Protein AF-A0A924CR57-F1 (afdb_monomer_lite)

Secondary structure (DSSP, 8-state):
----SSS-EEE-HHHHHHHHHHS-EEEEETTEEEEEEEEEE-TTSPEEEEEEEEETTEEEEEEE-HHHHHH-

Structure (mmCIF, N/CA/C/O backbone):
data_AF-A0A924CR57-F1
#
_entry.id   AF-A0A924CR57-F1
#
loop_
_atom_site.group_PDB
_atom_site.id
_atom_site.type_symbol
_atom_site.label_atom_id
_atom_site.label_alt_id
_atom_site.label_comp_id
_atom_site.label_asym_id
_atom_site.label_entity_id
_atom_site.label_seq_id
_atom_site.pdbx_PDB_ins_code
_atom_site.Cartn_x
_atom_site.Cartn_y
_atom_site.Cartn_z
_atom_site.occupancy
_atom_site.B_iso_or_equiv
_atom_site.auth_seq_id
_atom_site.auth_comp_id
_atom_site.auth_asym_id
_atom_site.auth_atom_id
_atom_site.pdbx_PDB_model_num
ATOM 1 N N . MET A 1 1 ? 9.869 5.196 9.354 1.00 59.91 1 MET A N 1
ATOM 2 C CA . MET A 1 1 ? 9.509 3.800 9.029 1.00 59.91 1 MET A CA 1
ATOM 3 C C . MET A 1 1 ? 9.671 3.608 7.530 1.00 59.91 1 MET A C 1
ATOM 5 O O . MET A 1 1 ? 9.344 4.538 6.806 1.00 59.91 1 MET A O 1
ATOM 9 N N . ARG A 1 2 ? 10.241 2.492 7.060 1.00 78.56 2 ARG A N 1
ATOM 10 C CA . ARG A 1 2 ? 10.435 2.242 5.622 1.00 78.56 2 ARG A CA 1
ATOM 11 C C . ARG A 1 2 ? 9.478 1.136 5.192 1.00 78.56 2 ARG A C 1
ATOM 13 O O . ARG A 1 2 ? 9.561 0.040 5.731 1.00 78.56 2 ARG A O 1
ATOM 20 N N . ILE A 1 3 ? 8.554 1.453 4.288 1.00 82.25 3 ILE A N 1
ATOM 21 C CA . ILE A 1 3 ? 7.617 0.481 3.716 1.00 82.25 3 ILE A CA 1
ATOM 22 C C . ILE A 1 3 ? 8.380 -0.352 2.689 1.00 82.25 3 ILE A C 1
ATOM 24 O O . ILE A 1 3 ? 9.155 0.192 1.899 1.00 82.25 3 ILE A O 1
ATOM 28 N N . GLU A 1 4 ? 8.187 -1.666 2.723 1.00 88.56 4 GLU A N 1
ATOM 29 C CA . GLU A 1 4 ? 8.921 -2.612 1.887 1.00 88.56 4 GLU A CA 1
ATOM 30 C C . GLU A 1 4 ? 7.974 -3.496 1.071 1.00 88.56 4 GLU A C 1
ATOM 32 O O . GLU A 1 4 ? 6.760 -3.527 1.272 1.00 88.56 4 GLU A O 1
ATOM 37 N N . GLU A 1 5 ? 8.554 -4.217 0.118 1.00 88.88 5 GLU A N 1
ATOM 38 C CA . GLU A 1 5 ? 7.833 -5.127 -0.774 1.00 88.88 5 GLU A CA 1
ATOM 39 C C . GLU A 1 5 ? 7.537 -6.480 -0.140 1.00 88.88 5 GLU A C 1
ATOM 41 O O . GLU A 1 5 ? 6.653 -7.190 -0.603 1.00 88.88 5 GLU A O 1
ATOM 46 N N . SER A 1 6 ? 8.294 -6.897 0.873 1.00 87.69 6 SER A N 1
ATOM 47 C CA . SER A 1 6 ? 8.270 -8.276 1.374 1.00 87.69 6 SER A CA 1
ATOM 48 C C . SER A 1 6 ? 7.177 -8.544 2.406 1.00 87.69 6 SER A C 1
ATOM 50 O O . SER A 1 6 ? 6.785 -9.697 2.575 1.00 87.69 6 SER A O 1
ATOM 52 N N . ALA A 1 7 ? 6.675 -7.512 3.086 1.00 90.62 7 ALA A N 1
ATOM 53 C CA . ALA A 1 7 ? 5.750 -7.665 4.201 1.00 90.62 7 ALA A CA 1
ATOM 54 C C . ALA A 1 7 ? 4.767 -6.496 4.295 1.00 90.62 7 ALA A C 1
ATOM 56 O O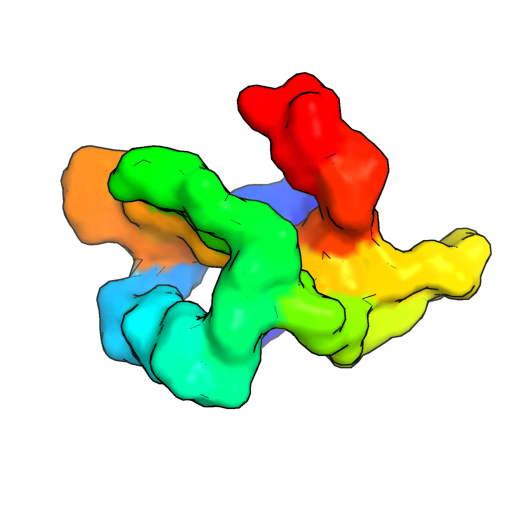 . ALA A 1 7 ? 5.080 -5.374 3.902 1.00 90.62 7 ALA A O 1
ATOM 57 N N . TRP A 1 8 ? 3.589 -6.781 4.852 1.00 94.31 8 TRP A N 1
ATOM 58 C CA . TRP A 1 8 ? 2.699 -5.750 5.371 1.00 94.31 8 TRP A CA 1
ATOM 59 C C . TRP A 1 8 ? 3.292 -5.201 6.657 1.00 94.31 8 TRP A C 1
ATOM 61 O O . TRP A 1 8 ? 3.707 -5.969 7.526 1.00 94.31 8 TRP A O 1
ATOM 71 N N . LEU A 1 9 ? 3.365 -3.881 6.748 1.00 95.31 9 LEU A N 1
ATOM 72 C CA . LEU A 1 9 ? 3.872 -3.196 7.919 1.00 95.31 9 LEU A CA 1
ATOM 73 C C . LEU A 1 9 ? 2.791 -2.274 8.460 1.00 95.31 9 LEU A C 1
ATOM 75 O O . LEU A 1 9 ? 2.185 -1.524 7.697 1.00 95.31 9 LEU A O 1
ATOM 79 N N . GLU A 1 10 ? 2.572 -2.331 9.768 1.00 96.06 10 GLU A N 1
ATOM 80 C CA . GLU A 1 10 ? 1.621 -1.461 10.451 1.00 96.06 10 GLU A CA 1
ATOM 81 C C . GLU A 1 10 ? 2.028 0.008 10.296 1.00 96.06 10 GLU A C 1
ATOM 83 O O . GLU A 1 10 ? 3.181 0.374 10.512 1.00 96.06 10 GLU A O 1
ATOM 88 N N . ILE A 1 11 ? 1.087 0.859 9.913 1.00 95.50 11 ILE A N 1
ATOM 89 C CA . ILE A 1 11 ? 1.263 2.305 9.808 1.00 95.50 11 ILE A CA 1
ATOM 90 C C . ILE A 1 11 ? 0.236 3.000 10.696 1.00 95.50 11 ILE A C 1
ATOM 92 O O . ILE A 1 11 ? -0.757 2.406 11.107 1.00 95.50 11 ILE A O 1
ATOM 96 N N . SER A 1 12 ? 0.457 4.279 10.997 1.00 95.69 12 SER A N 1
ATOM 97 C CA . SER A 1 12 ? -0.572 5.052 11.686 1.00 95.69 12 SER A CA 1
ATOM 98 C C . SER A 1 12 ? -1.776 5.289 10.773 1.00 95.69 12 SER A C 1
ATOM 100 O O . SER A 1 12 ? -1.630 5.459 9.561 1.00 95.69 12 SER A O 1
ATOM 102 N N . GLU A 1 13 ? -2.956 5.385 11.382 1.00 95.56 13 GLU A N 1
ATOM 103 C CA . GLU A 1 13 ? -4.192 5.827 10.724 1.00 95.56 13 GLU A CA 1
ATOM 104 C C . GLU A 1 13 ? -3.981 7.137 9.953 1.00 95.56 13 GLU A C 1
ATOM 106 O O . GLU A 1 13 ? -4.331 7.246 8.781 1.00 95.56 13 GLU A O 1
ATOM 111 N N . ASN A 1 14 ? -3.306 8.108 10.578 1.00 95.50 14 ASN A N 1
ATOM 112 C CA . ASN A 1 14 ? -3.003 9.387 9.943 1.00 95.50 14 ASN A CA 1
ATOM 113 C C . ASN A 1 14 ? -2.192 9.210 8.650 1.00 95.50 14 ASN A C 1
ATOM 115 O O . ASN A 1 14 ? -2.524 9.813 7.639 1.00 95.50 14 ASN A O 1
ATOM 119 N N . HIS A 1 15 ? -1.182 8.334 8.645 1.00 92.44 15 HIS A N 1
ATOM 120 C CA . HIS A 1 15 ? -0.385 8.084 7.443 1.00 92.44 15 HIS A CA 1
ATOM 121 C C . HIS A 1 15 ? -1.201 7.406 6.332 1.00 92.44 15 HIS A C 1
ATOM 123 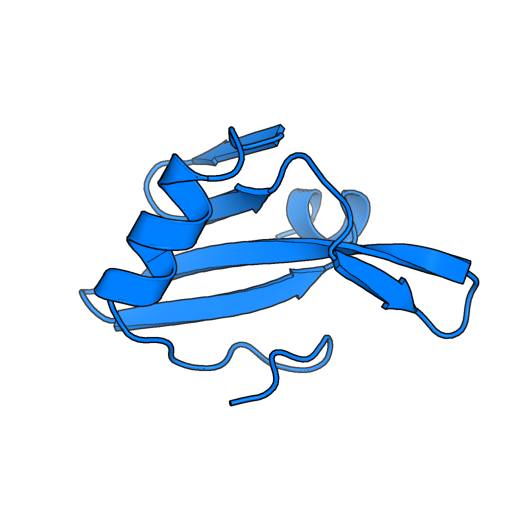O O . HIS A 1 15 ? -1.014 7.704 5.154 1.00 92.44 15 HIS A O 1
ATOM 129 N N . TYR A 1 16 ? -2.123 6.509 6.694 1.00 93.44 16 TYR A N 1
ATOM 130 C CA . TYR A 1 16 ? -3.033 5.878 5.738 1.00 93.44 16 TYR A CA 1
ATOM 131 C C . TYR A 1 16 ? -3.918 6.922 5.042 1.00 93.44 16 TYR A C 1
ATOM 133 O O . TYR A 1 16 ? -4.00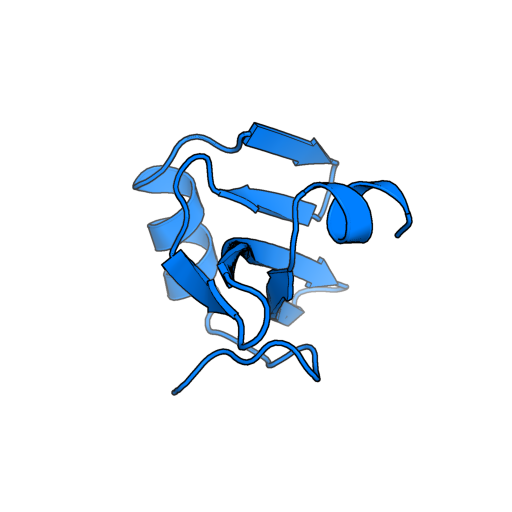4 6.934 3.812 1.00 93.44 16 TYR A O 1
ATOM 141 N N . HIS A 1 17 ? -4.531 7.820 5.818 1.00 92.25 17 HIS A N 1
ATOM 142 C CA . HIS A 1 17 ? -5.400 8.868 5.286 1.00 92.25 17 HIS A CA 1
ATOM 143 C C . HIS A 1 17 ? -4.632 9.935 4.506 1.00 92.25 17 HIS A C 1
ATOM 145 O O . HIS A 1 17 ? -5.059 10.287 3.412 1.00 92.25 17 HIS A O 1
ATOM 151 N N . GLU A 1 18 ? -3.464 10.367 4.988 1.00 92.56 18 GLU A N 1
ATOM 152 C CA . GLU A 1 18 ? -2.583 11.288 4.258 1.00 92.56 18 GLU A CA 1
ATOM 153 C C . GLU A 1 18 ? -2.269 10.759 2.853 1.00 92.56 18 GLU A C 1
ATOM 155 O O . GLU A 1 18 ? -2.383 11.485 1.868 1.00 92.56 18 GLU A O 1
ATOM 160 N N . MET A 1 19 ? -1.910 9.477 2.737 1.00 91.38 19 MET A N 1
ATOM 161 C CA . MET A 1 19 ? -1.603 8.868 1.441 1.00 91.38 19 MET A CA 1
ATOM 162 C C . MET A 1 19 ? -2.832 8.765 0.534 1.00 91.38 19 MET A C 1
ATOM 164 O O . MET A 1 19 ? -2.711 8.974 -0.674 1.00 91.38 19 MET A O 1
ATOM 168 N N . LEU A 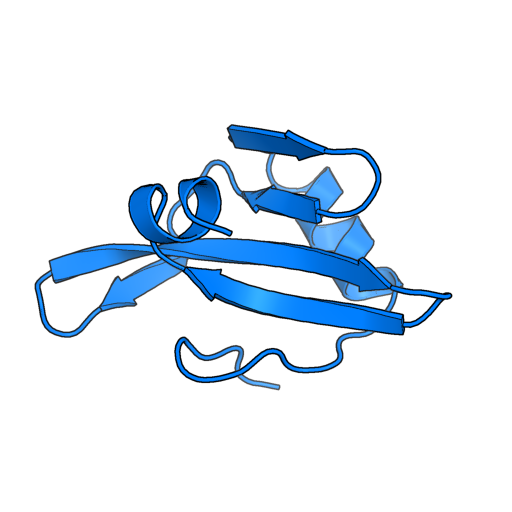1 20 ? -3.999 8.461 1.106 1.00 89.38 20 LEU A N 1
ATOM 169 C CA . LEU A 1 20 ? -5.264 8.378 0.375 1.00 89.38 20 LEU A CA 1
ATOM 170 C C . LEU A 1 20 ? -5.743 9.753 -0.130 1.00 89.38 20 LEU A C 1
ATOM 172 O O . LEU A 1 20 ? -6.373 9.831 -1.182 1.00 89.38 20 LEU A O 1
ATOM 176 N N . GLU A 1 21 ? -5.446 10.826 0.605 1.00 88.75 21 GLU A N 1
ATOM 177 C CA . GLU A 1 21 ? -5.805 12.204 0.250 1.00 88.75 21 GLU A CA 1
ATOM 178 C C . GLU A 1 21 ? -4.810 12.849 -0.723 1.00 88.75 21 GLU A C 1
ATOM 180 O O . GLU A 1 21 ? -5.215 13.613 -1.600 1.00 88.75 21 GLU A O 1
ATOM 185 N N . MET A 1 22 ? -3.513 12.547 -0.593 1.00 90.06 22 MET A N 1
ATOM 186 C CA . MET A 1 22 ? -2.473 13.109 -1.463 1.00 90.06 22 MET A CA 1
ATOM 187 C C . MET A 1 22 ? -2.531 12.557 -2.886 1.00 90.06 22 MET A C 1
ATOM 189 O O . MET A 1 22 ? -2.293 13.297 -3.840 1.00 90.06 22 MET A O 1
ATOM 193 N N . LEU A 1 23 ? -2.801 11.259 -3.033 1.00 85.62 23 LEU A N 1
ATOM 194 C CA . LEU A 1 23 ? -2.789 10.576 -4.321 1.00 85.62 23 LEU A CA 1
ATOM 195 C C . LEU A 1 23 ? -4.117 9.846 -4.516 1.00 85.62 23 LEU A C 1
ATOM 197 O O . LEU A 1 23 ? -4.410 8.928 -3.745 1.00 85.62 23 LEU A O 1
ATOM 201 N N . PRO A 1 24 ? -4.910 10.185 -5.551 1.00 87.56 24 PRO A N 1
ATOM 202 C CA . PRO A 1 24 ? -6.141 9.457 -5.808 1.00 87.56 24 PRO A CA 1
ATOM 203 C C . PRO A 1 24 ? -5.820 7.969 -6.027 1.00 87.56 24 PRO A C 1
ATOM 205 O O . PRO A 1 24 ? -4.839 7.634 -6.695 1.00 87.56 24 PRO A O 1
ATOM 208 N N . PRO A 1 25 ? -6.615 7.039 -5.482 1.00 93.06 25 PRO A N 1
ATOM 209 C CA . PRO A 1 25 ? -6.326 5.625 -5.641 1.00 93.06 25 PRO A CA 1
ATOM 210 C C . PRO A 1 25 ? -6.558 5.174 -7.092 1.00 93.06 25 PRO A C 1
ATOM 212 O O . PRO A 1 25 ? -7.612 5.425 -7.675 1.00 93.06 25 PRO A O 1
ATOM 215 N N . LEU A 1 26 ? -5.591 4.444 -7.660 1.00 93.00 26 LEU A N 1
ATOM 216 C CA . LEU A 1 26 ? -5.715 3.754 -8.956 1.00 93.00 26 LEU A CA 1
ATOM 217 C C . LEU A 1 26 ? -6.826 2.698 -8.908 1.00 93.00 26 LEU A C 1
ATOM 219 O O . LEU A 1 26 ? -7.531 2.455 -9.887 1.00 93.00 26 LEU A O 1
ATOM 223 N N . HIS A 1 27 ? -6.955 2.053 -7.752 1.00 93.75 27 HIS A N 1
ATOM 224 C CA . HIS A 1 27 ? -8.027 1.130 -7.436 1.00 93.75 27 HIS A CA 1
ATOM 225 C C . HIS A 1 27 ? -8.277 1.150 -5.929 1.00 93.75 27 HIS A C 1
ATOM 227 O O . HIS A 1 27 ? -7.337 1.235 -5.134 1.00 93.75 27 HIS A O 1
ATOM 233 N N . MET A 1 28 ? -9.543 1.036 -5.539 1.00 92.38 28 MET A N 1
ATOM 234 C CA . MET A 1 28 ? -9.965 0.993 -4.146 1.00 92.38 28 MET A CA 1
ATOM 235 C C . MET A 1 28 ? -11.061 -0.056 -3.973 1.00 92.38 28 MET A C 1
ATOM 237 O O . MET A 1 28 ? -11.973 -0.174 -4.787 1.00 92.38 28 MET A O 1
ATOM 241 N N . THR A 1 29 ? -10.954 -0.818 -2.895 1.00 87.50 29 THR A N 1
ATOM 242 C CA . THR A 1 29 ? -11.989 -1.720 -2.377 1.00 87.50 29 THR A CA 1
ATOM 243 C C . THR A 1 29 ? -12.374 -1.263 -0.971 1.00 87.50 29 THR A C 1
ATOM 245 O O . THR A 1 29 ? -11.757 -0.335 -0.450 1.00 87.50 29 THR A O 1
ATOM 248 N N . ASN A 1 30 ? -13.350 -1.920 -0.336 1.00 81.25 30 ASN A N 1
ATOM 249 C CA . ASN A 1 30 ? -13.871 -1.516 0.978 1.00 81.25 30 ASN A CA 1
ATOM 250 C C . ASN A 1 30 ? -12.805 -1.337 2.073 1.00 81.25 30 ASN A C 1
ATOM 252 O O . ASN A 1 30 ? -13.066 -0.611 3.023 1.00 81.25 30 ASN A O 1
ATOM 256 N N . SER A 1 31 ? -11.634 -1.969 1.958 1.00 87.94 31 SER A N 1
ATOM 257 C CA . SER A 1 31 ? -10.592 -1.890 2.987 1.00 87.94 31 SER A CA 1
ATOM 258 C C . SER A 1 31 ? -9.158 -1.875 2.448 1.00 87.94 31 SER A C 1
ATOM 260 O O . SER A 1 31 ? -8.212 -2.111 3.192 1.00 87.94 31 SER A O 1
ATOM 262 N N . LYS A 1 32 ? -8.962 -1.645 1.144 1.00 94.06 32 LYS A N 1
ATOM 263 C CA . LYS A 1 32 ? -7.633 -1.682 0.509 1.00 94.06 32 LYS A CA 1
ATOM 264 C C . LYS A 1 32 ? -7.583 -0.769 -0.709 1.00 94.06 32 LYS A C 1
ATOM 266 O O . LYS A 1 32 ? -8.457 -0.868 -1.574 1.00 94.06 32 LYS A O 1
ATOM 271 N N . PHE A 1 33 ? -6.522 0.019 -0.851 1.00 95.38 33 PHE A N 1
ATOM 272 C CA . PHE A 1 33 ? -6.281 0.869 -2.018 1.00 95.38 33 PHE A CA 1
ATOM 273 C C . PHE A 1 33 ? -4.838 0.777 -2.519 1.00 95.38 33 PHE A C 1
ATOM 275 O O . PHE A 1 33 ? -3.942 0.391 -1.774 1.00 95.38 33 PHE A O 1
ATOM 282 N N . ILE A 1 34 ? -4.623 1.136 -3.782 1.00 96.19 34 ILE A N 1
ATOM 283 C CA . ILE A 1 34 ? -3.299 1.318 -4.396 1.00 96.19 34 ILE A CA 1
ATOM 284 C C . ILE A 1 34 ? -3.181 2.754 -4.912 1.00 96.19 34 ILE A C 1
ATOM 286 O O . ILE A 1 34 ? -4.105 3.241 -5.567 1.00 96.19 34 ILE A O 1
ATOM 290 N N . SER A 1 35 ? -2.078 3.438 -4.599 1.00 95.81 35 SER A N 1
ATOM 291 C CA . SER A 1 35 ? -1.823 4.824 -5.019 1.00 95.81 35 SER A CA 1
ATOM 292 C C . SER A 1 35 ? -1.760 4.954 -6.540 1.00 95.81 35 SER A C 1
ATOM 294 O O . SER A 1 35 ? -1.380 4.003 -7.222 1.00 95.81 35 SER A O 1
ATOM 296 N N . SER A 1 36 ? -2.092 6.129 -7.086 1.00 94.00 36 SER A N 1
ATOM 297 C CA . SER A 1 36 ? -1.993 6.377 -8.531 1.00 94.00 36 SER A CA 1
ATOM 298 C C . SER A 1 36 ? -0.571 6.479 -9.063 1.00 94.00 36 SER A C 1
ATOM 300 O O . SER A 1 36 ? -0.329 6.200 -10.238 1.00 94.00 36 SER A O 1
ATOM 302 N N . GLU A 1 37 ? 0.366 6.881 -8.210 1.00 93.44 37 GLU A N 1
ATOM 303 C CA . GLU A 1 37 ? 1.748 7.137 -8.599 1.00 93.44 37 GLU A CA 1
ATOM 304 C C . GLU A 1 37 ? 2.710 6.092 -8.024 1.00 93.44 37 GLU A C 1
ATOM 306 O O . GLU A 1 37 ? 2.496 5.604 -6.902 1.00 93.44 37 GLU A O 1
ATOM 311 N N . PRO A 1 38 ? 3.758 5.729 -8.790 1.00 94.19 38 PRO A N 1
ATOM 312 C CA . PRO A 1 38 ? 4.787 4.817 -8.326 1.00 94.19 38 PRO A CA 1
ATOM 313 C C . PRO A 1 38 ? 5.638 5.485 -7.244 1.00 94.19 38 PRO A C 1
ATOM 315 O O . PRO A 1 38 ? 6.119 6.603 -7.399 1.00 94.19 38 PRO A O 1
ATOM 318 N N . TYR A 1 39 ? 5.866 4.758 -6.157 1.00 91.81 39 TYR A N 1
ATOM 319 C CA . TYR A 1 39 ? 6.717 5.182 -5.054 1.00 91.81 39 TYR A CA 1
ATOM 320 C C . TYR A 1 39 ? 8.205 5.002 -5.386 1.00 91.81 39 TYR A C 1
ATOM 322 O O . TYR A 1 39 ? 9.030 5.857 -5.069 1.00 91.81 39 TYR A O 1
ATOM 330 N N . ARG A 1 40 ? 8.568 3.866 -6.003 1.00 93.94 40 ARG A N 1
ATOM 331 C CA . ARG A 1 40 ? 9.932 3.558 -6.473 1.00 93.94 40 ARG A CA 1
ATOM 332 C C . ARG A 1 40 ? 9.925 2.419 -7.498 1.00 93.94 40 ARG A C 1
ATOM 334 O O . ARG A 1 40 ? 8.906 1.757 -7.675 1.00 93.94 40 ARG A O 1
ATOM 341 N N . LEU A 1 41 ? 11.079 2.151 -8.106 1.00 95.44 41 LEU A N 1
ATOM 342 C CA . LEU A 1 41 ? 11.318 0.937 -8.891 1.00 95.44 41 LEU A CA 1
ATOM 343 C C . LEU A 1 41 ? 11.835 -0.204 -8.001 1.00 95.44 41 LEU A C 1
ATOM 345 O O . LEU A 1 41 ? 12.567 0.043 -7.035 1.00 95.44 41 LEU A O 1
ATOM 349 N N . ASN A 1 42 ? 11.459 -1.443 -8.319 1.00 92.81 42 ASN A N 1
ATOM 350 C CA . ASN A 1 42 ? 12.070 -2.642 -7.739 1.00 92.81 42 ASN A CA 1
ATOM 351 C C . ASN A 1 42 ? 13.387 -3.006 -8.465 1.00 92.81 42 ASN A C 1
ATOM 353 O O . ASN A 1 42 ? 13.829 -2.320 -9.384 1.00 92.81 42 ASN A O 1
ATOM 357 N N . LYS A 1 43 ? 14.026 -4.116 -8.070 1.00 92.69 43 LYS A N 1
ATOM 358 C CA . LYS A 1 43 ? 15.281 -4.606 -8.685 1.00 92.69 43 LYS A CA 1
ATOM 359 C C . LYS A 1 43 ? 15.157 -5.073 -10.147 1.00 92.69 43 LYS A C 1
ATOM 361 O O . LYS A 1 43 ? 16.177 -5.347 -10.769 1.00 92.69 43 LYS A O 1
ATOM 366 N N . ASN A 1 44 ? 13.933 -5.233 -10.645 1.00 94.06 44 ASN A N 1
ATOM 367 C CA . ASN A 1 44 ? 13.612 -5.643 -12.010 1.00 94.06 44 ASN A CA 1
ATOM 368 C C . ASN A 1 44 ? 13.114 -4.453 -12.858 1.00 94.06 44 ASN A C 1
ATOM 370 O O . ASN A 1 44 ? 12.522 -4.679 -13.909 1.00 94.06 44 ASN A O 1
ATOM 374 N N . ASP A 1 45 ? 13.296 -3.211 -12.388 1.00 95.06 45 ASP A N 1
ATOM 375 C CA . ASP A 1 45 ? 12.782 -1.983 -13.013 1.00 95.06 45 ASP A CA 1
ATOM 376 C C . ASP A 1 45 ? 11.244 -1.917 -13.129 1.00 95.06 45 ASP A C 1
ATOM 378 O O . ASP A 1 45 ? 10.693 -1.209 -13.974 1.00 95.06 45 ASP A O 1
ATOM 382 N N . GLU A 1 46 ? 10.518 -2.617 -12.252 1.00 96.38 46 GLU A N 1
ATOM 383 C CA . GLU A 1 46 ? 9.058 -2.538 -12.183 1.00 96.38 46 GLU A CA 1
ATOM 384 C C . GLU A 1 46 ? 8.608 -1.460 -11.193 1.00 96.38 46 GLU A C 1
ATOM 386 O O . GLU A 1 46 ? 9.164 -1.311 -10.101 1.00 96.38 46 GLU A O 1
ATOM 391 N N . ASN A 1 47 ? 7.548 -0.738 -11.556 1.00 96.94 47 ASN A N 1
ATOM 392 C CA . ASN A 1 47 ? 6.924 0.256 -10.692 1.00 96.94 47 ASN A CA 1
ATOM 393 C C . ASN A 1 47 ? 6.281 -0.397 -9.463 1.00 96.94 47 ASN A C 1
ATOM 395 O O . ASN A 1 47 ? 5.382 -1.235 -9.581 1.00 96.94 47 ASN A O 1
ATOM 399 N N . LEU A 1 48 ? 6.692 0.063 -8.286 1.00 96.56 48 LEU A N 1
ATOM 400 C CA . LEU A 1 48 ? 6.068 -0.259 -7.013 1.00 96.56 48 LEU A CA 1
ATOM 401 C C . LEU A 1 48 ? 5.232 0.909 -6.534 1.00 96.56 48 LEU A C 1
ATOM 403 O O . LEU A 1 48 ? 5.690 2.049 -6.508 1.00 96.56 48 LEU A O 1
ATOM 407 N N . TYR A 1 49 ? 4.036 0.597 -6.075 1.00 96.12 49 TYR A N 1
ATOM 408 C CA . TYR A 1 49 ? 3.050 1.557 -5.617 1.00 96.12 49 TYR A CA 1
ATOM 409 C C . TYR A 1 49 ? 2.825 1.376 -4.125 1.00 96.12 49 TYR A C 1
ATOM 411 O O . TYR A 1 49 ? 3.005 0.279 -3.586 1.00 96.12 49 TYR A O 1
ATOM 419 N N . PHE A 1 50 ? 2.411 2.450 -3.462 1.00 95.88 50 PHE A N 1
ATOM 420 C CA . PHE A 1 50 ? 1.937 2.352 -2.094 1.00 95.88 50 PHE A CA 1
ATOM 421 C C . PHE A 1 50 ? 0.591 1.630 -2.100 1.00 95.88 50 PHE A C 1
ATOM 423 O O . PHE A 1 50 ? -0.343 2.045 -2.788 1.00 95.88 50 PHE A O 1
ATOM 430 N N . VAL A 1 51 ? 0.487 0.558 -1.323 1.00 96.31 51 VAL A N 1
ATOM 431 C CA . VAL A 1 51 ? -0.777 -0.125 -1.069 1.00 96.31 51 VAL A CA 1
ATOM 432 C C . VAL A 1 51 ? -1.085 -0.009 0.407 1.00 96.31 51 VAL A C 1
ATOM 434 O O . VAL A 1 51 ? -0.328 -0.524 1.225 1.00 96.31 51 VAL A O 1
ATOM 437 N N . GLY A 1 52 ? -2.195 0.647 0.731 1.00 95.56 52 GLY A N 1
ATOM 438 C CA . GLY A 1 52 ? -2.729 0.719 2.085 1.00 95.56 52 GLY A CA 1
ATOM 439 C C . GLY A 1 52 ? -3.883 -0.261 2.255 1.00 95.56 52 GLY A C 1
ATOM 440 O O . GLY A 1 52 ? -4.681 -0.449 1.332 1.00 95.56 52 GLY A O 1
ATOM 441 N N . ARG A 1 53 ? -4.001 -0.865 3.437 1.00 95.81 53 ARG A N 1
ATOM 442 C CA . ARG A 1 53 ? -5.197 -1.603 3.849 1.00 95.81 53 ARG A CA 1
ATOM 443 C C . ARG A 1 53 ? -5.561 -1.343 5.304 1.00 95.81 53 ARG A C 1
ATOM 445 O O . ARG A 1 53 ? -4.691 -1.051 6.117 1.00 95.81 53 ARG A O 1
ATOM 452 N N . GLU A 1 54 ? -6.837 -1.505 5.608 1.00 95.62 54 GLU A N 1
ATOM 453 C CA . GLU A 1 54 ? -7.392 -1.489 6.957 1.00 95.62 54 GLU A CA 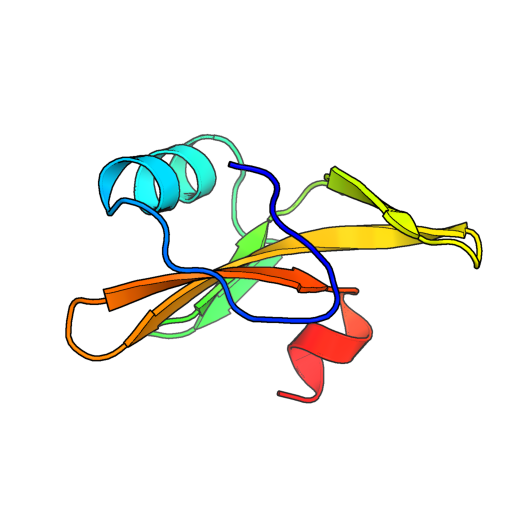1
ATOM 454 C C . GLU A 1 54 ? -7.950 -2.883 7.274 1.00 95.62 54 GLU A C 1
ATOM 456 O O . GLU A 1 54 ? -8.649 -3.497 6.465 1.00 95.62 54 GLU A O 1
ATOM 461 N N . ILE A 1 55 ? -7.567 -3.439 8.421 1.00 94.38 55 ILE A N 1
ATOM 462 C CA . ILE A 1 55 ? -8.048 -4.733 8.905 1.00 94.38 55 ILE A CA 1
ATOM 463 C C . ILE A 1 55 ? -8.370 -4.589 10.386 1.00 94.38 55 ILE A C 1
ATOM 465 O O . ILE A 1 55 ? -7.465 -4.525 11.212 1.00 94.38 55 ILE A O 1
ATOM 469 N N . LEU A 1 56 ? -9.662 -4.605 10.723 1.00 93.06 56 LEU A N 1
ATOM 470 C CA . LEU A 1 56 ? -10.147 -4.603 12.109 1.00 93.06 56 LEU A CA 1
ATOM 471 C C . LEU A 1 56 ? -9.578 -3.434 12.943 1.00 93.06 56 LEU A C 1
ATOM 473 O O . LEU A 1 56 ? -9.259 -3.609 14.118 1.00 93.06 56 LEU A O 1
ATOM 477 N N . GLY A 1 57 ? -9.442 -2.251 12.338 1.00 92.81 57 GLY A N 1
ATOM 478 C CA . GLY A 1 57 ? -8.877 -1.056 12.972 1.00 92.81 57 GLY A CA 1
ATOM 479 C C . GLY A 1 57 ? -7.347 -0.972 12.959 1.00 92.81 57 GLY A C 1
ATOM 480 O O . GLY A 1 57 ? -6.792 0.003 13.462 1.00 92.81 57 GLY A O 1
ATOM 481 N N . THR A 1 58 ? -6.651 -1.956 12.384 1.00 96.19 58 THR A N 1
ATOM 482 C CA . THR A 1 58 ? -5.209 -1.885 12.124 1.00 96.19 58 THR A CA 1
ATOM 483 C C . THR A 1 58 ? -4.965 -1.415 10.695 1.00 96.19 58 THR A C 1
ATOM 485 O O . THR A 1 58 ? -5.493 -1.992 9.743 1.00 96.19 58 THR A O 1
ATOM 488 N N . PHE A 1 59 ? -4.136 -0.386 10.538 1.00 96.62 59 PHE A N 1
ATOM 489 C CA . PHE A 1 59 ? -3.743 0.147 9.238 1.00 96.62 59 PHE A CA 1
ATOM 490 C C . PHE A 1 59 ? -2.384 -0.412 8.858 1.00 96.62 59 PHE A C 1
ATOM 492 O O . PHE A 1 59 ? -1.433 -0.350 9.631 1.00 96.62 59 PHE A O 1
ATOM 499 N N . GLU A 1 60 ? -2.272 -0.955 7.656 1.00 96.88 60 GLU A N 1
ATOM 500 C CA . GLU A 1 60 ? -1.037 -1.548 7.167 1.00 96.88 60 GLU A CA 1
ATOM 501 C C . GLU A 1 60 ? -0.728 -1.044 5.767 1.00 96.88 60 GLU A C 1
ATOM 503 O O . GLU A 1 60 ? -1.626 -0.731 4.981 1.00 96.88 60 GLU A O 1
ATOM 508 N N . ALA A 1 61 ? 0.555 -1.018 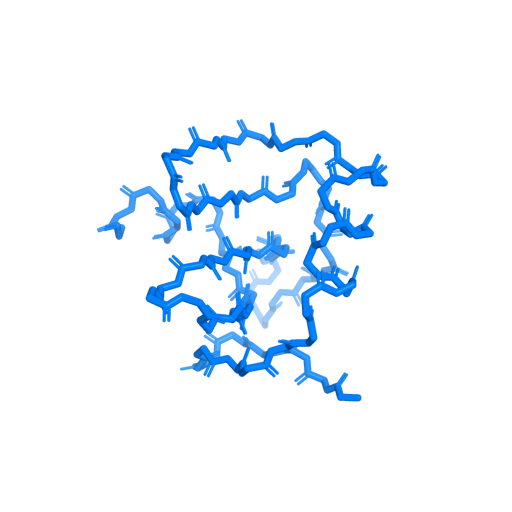5.427 1.00 96.44 61 ALA A N 1
ATOM 509 C CA . ALA A 1 61 ? 1.000 -0.711 4.085 1.00 96.44 61 ALA A CA 1
ATOM 510 C C . ALA A 1 61 ? 2.068 -1.677 3.582 1.00 96.44 61 ALA A C 1
ATOM 512 O O . ALA A 1 61 ? 2.829 -2.275 4.349 1.00 96.44 61 ALA A O 1
ATOM 513 N N . ARG A 1 62 ? 2.120 -1.812 2.259 1.00 96.19 62 ARG A N 1
ATOM 514 C CA . ARG A 1 62 ? 3.113 -2.601 1.531 1.00 96.19 62 ARG A CA 1
ATOM 515 C C . ARG A 1 62 ? 3.381 -1.959 0.175 1.00 96.19 62 ARG A C 1
ATOM 517 O O . ARG A 1 62 ? 2.487 -1.363 -0.420 1.00 96.19 62 ARG A O 1
ATOM 524 N N . LEU A 1 63 ? 4.604 -2.106 -0.329 1.00 96.25 63 LEU A N 1
ATOM 525 C CA . LEU A 1 63 ? 4.909 -1.776 -1.720 1.00 96.25 63 LEU A CA 1
ATOM 526 C C . LEU A 1 63 ? 4.564 -2.959 -2.627 1.00 96.25 63 LEU A C 1
ATOM 528 O O . LEU A 1 63 ? 5.021 -4.076 -2.389 1.00 96.25 63 LEU A O 1
ATOM 532 N N . MET A 1 64 ? 3.755 -2.729 -3.659 1.00 95.38 64 MET A N 1
ATOM 533 C CA . MET A 1 64 ? 3.335 -3.782 -4.591 1.00 95.38 64 MET A CA 1
ATOM 534 C C . MET A 1 64 ? 3.296 -3.262 -6.024 1.00 95.38 64 MET A C 1
ATOM 536 O O . MET A 1 64 ? 3.058 -2.075 -6.255 1.00 95.38 64 MET A O 1
ATOM 540 N N . THR A 1 65 ? 3.473 -4.153 -6.999 1.00 95.69 65 THR A N 1
ATOM 541 C CA . THR A 1 65 ? 3.116 -3.834 -8.384 1.00 95.69 65 THR A CA 1
ATOM 542 C C . THR A 1 65 ? 1.590 -3.820 -8.543 1.00 95.69 65 THR A C 1
ATOM 544 O O . THR A 1 65 ? 0.851 -4.421 -7.755 1.00 95.69 65 THR A O 1
ATOM 547 N N . VAL A 1 66 ? 1.086 -3.178 -9.602 1.00 93.94 66 VAL A N 1
ATOM 548 C CA . VAL A 1 66 ? -0.351 -3.224 -9.943 1.00 93.94 66 VAL A CA 1
ATOM 549 C C . VAL A 1 66 ? -0.819 -4.661 -10.204 1.00 93.94 66 VAL A C 1
ATOM 551 O O . VAL A 1 66 ? -1.959 -5.005 -9.893 1.00 93.94 66 VAL A O 1
ATOM 554 N N . ASN A 1 67 ? 0.052 -5.505 -10.764 1.00 92.56 67 ASN A N 1
ATOM 555 C CA . ASN A 1 67 ? -0.260 -6.907 -11.029 1.00 92.56 67 ASN A CA 1
ATOM 556 C C . ASN A 1 67 ? -0.416 -7.691 -9.724 1.00 92.56 67 ASN A C 1
ATOM 558 O O . ASN A 1 67 ? -1.431 -8.362 -9.551 1.00 92.56 67 ASN A O 1
ATOM 562 N N . ASP A 1 68 ? 0.518 -7.536 -8.783 1.00 92.31 68 ASP A N 1
ATOM 563 C CA . ASP A 1 68 ? 0.439 -8.193 -7.474 1.00 92.31 68 ASP A CA 1
ATOM 564 C C . ASP A 1 68 ? -0.806 -7.751 -6.705 1.00 92.31 68 ASP A C 1
ATOM 566 O O . ASP A 1 68 ? -1.484 -8.567 -6.087 1.00 92.31 68 ASP A O 1
ATOM 570 N N . TYR A 1 69 ? -1.145 -6.459 -6.766 1.00 91.62 69 TYR A N 1
ATOM 571 C CA . TYR A 1 69 ? -2.327 -5.921 -6.095 1.00 91.62 69 TYR A CA 1
ATOM 572 C C . TYR A 1 69 ? -3.624 -6.592 -6.562 1.00 91.62 69 TYR A C 1
ATOM 574 O O . TYR A 1 69 ? -4.508 -6.833 -5.741 1.00 91.62 69 TYR A O 1
ATOM 582 N N . LYS A 1 70 ? -3.734 -6.882 -7.866 1.00 86.31 70 LYS A N 1
ATOM 583 C CA . LYS A 1 70 ? -4.921 -7.494 -8.487 1.00 86.31 70 LYS A CA 1
ATOM 584 C C . LYS A 1 70 ? -5.046 -8.995 -8.225 1.00 86.31 70 LYS A C 1
ATOM 586 O O . LYS A 1 70 ? -6.138 -9.529 -8.381 1.00 86.31 70 LYS A O 1
ATOM 591 N N . MET A 1 71 ? -3.952 -9.673 -7.878 1.00 83.56 71 MET A N 1
ATOM 592 C CA . MET A 1 71 ? -3.961 -11.107 -7.557 1.00 83.56 71 MET A CA 1
ATOM 593 C C . MET A 1 71 ? -4.314 -11.398 -6.089 1.00 83.56 71 MET A C 1
ATOM 595 O O . MET A 1 71 ? -4.539 -12.558 -5.749 1.00 83.56 71 MET A O 1
ATOM 599 N N . VAL A 1 72 ? -4.342 -10.365 -5.236 1.00 68.38 72 VAL A N 1
ATOM 600 C CA . VAL A 1 72 ? -4.641 -10.434 -3.792 1.00 68.38 72 VAL A CA 1
ATOM 601 C C . VAL A 1 72 ? -6.047 -9.937 -3.507 1.00 68.38 72 VAL A C 1
ATOM 603 O O . VAL A 1 72 ? -6.752 -10.619 -2.741 1.00 68.38 72 VAL A O 1
#

Radius of gyration: 11.25 Å; chains: 1; bounding box: 29×24×26 Å

Foldseek 3Di:
DDAEAPDKDWDDPVVLVVQCVVFPFPDDDPFKTWGPAFPDADPVRAGWTWMWGDDPNTIIIHTDGPVRVVVD

Sequence (72 aa):
MRIEESAWLEISENHYHEMLEMLPPLHMTNSKFISSEPYRLNKNDENLYFVGREILGTFEARLMTVNDYKMV

pLDDT: mean 91.94, std 6.16, range [59.91, 96.94]